Protein AF-A0A423U2U9-F1 (afdb_monomer)

Organism: Penaeus vannamei (NCBI:txid6689)

Sequence (149 aa):
MVLRYLLSRILNNPEVIEKLSESYPIRRAAQITAYALQRGKVAASEALDSEASKRLQQFRQDFTQEVKEGFKKIEEESKTKNMPEGAADTVQTDAEKSTEEKKPKCKACCACPETKRARDACIIENGEENCTELIEAHKKCMREMGFNI

Radius of gyration: 27.5 Å; Cα contacts (8 Å, |Δi|>4): 43; chains: 1; bounding box: 67×39×63 Å

Structure (mmCIF, N/CA/C/O backbone):
data_AF-A0A423U2U9-F1
#
_entry.id   AF-A0A423U2U9-F1
#
loop_
_atom_site.group_PDB
_atom_site.id
_atom_site.type_symbol
_atom_site.label_atom_id
_atom_site.label_alt_id
_atom_site.label_comp_id
_atom_site.label_asym_id
_atom_site.label_entity_id
_atom_site.label_seq_id
_atom_site.pdbx_PDB_ins_code
_atom_site.Cartn_x
_atom_site.Cartn_y
_atom_site.Cartn_z
_atom_site.occupancy
_atom_site.B_iso_or_equiv
_atom_site.auth_seq_id
_atom_site.auth_comp_id
_atom_site.auth_asym_id
_atom_site.auth_atom_id
_atom_site.pdbx_PDB_model_num
ATOM 1 N N . MET A 1 1 ? -28.718 -13.539 3.115 1.00 80.75 1 MET A N 1
ATOM 2 C CA . MET A 1 1 ? -27.982 -14.824 3.000 1.00 80.75 1 MET A CA 1
ATOM 3 C C . MET A 1 1 ? -27.350 -15.027 1.623 1.00 80.75 1 MET A C 1
ATOM 5 O O . MET A 1 1 ? -26.178 -15.370 1.569 1.00 80.75 1 MET A O 1
ATOM 9 N N . VAL A 1 2 ? -28.056 -14.740 0.524 1.00 87.81 2 VAL A N 1
ATOM 10 C CA . VAL A 1 2 ? -27.515 -14.884 -0.846 1.00 87.81 2 VAL A CA 1
ATOM 11 C C . VAL A 1 2 ? -26.329 -13.948 -1.120 1.00 87.81 2 VAL A C 1
ATOM 13 O O . VAL A 1 2 ? -25.322 -14.395 -1.653 1.00 87.81 2 VAL A O 1
ATOM 16 N N . LEU A 1 3 ? -26.385 -12.687 -0.666 1.00 88.12 3 LEU A N 1
ATOM 17 C CA . LEU A 1 3 ? -25.280 -11.733 -0.844 1.00 88.12 3 LEU A CA 1
ATOM 18 C C . LEU A 1 3 ? -23.980 -12.209 -0.175 1.00 88.12 3 LEU A C 1
ATOM 20 O O . LEU A 1 3 ? -22.918 -12.121 -0.774 1.00 88.12 3 LEU A O 1
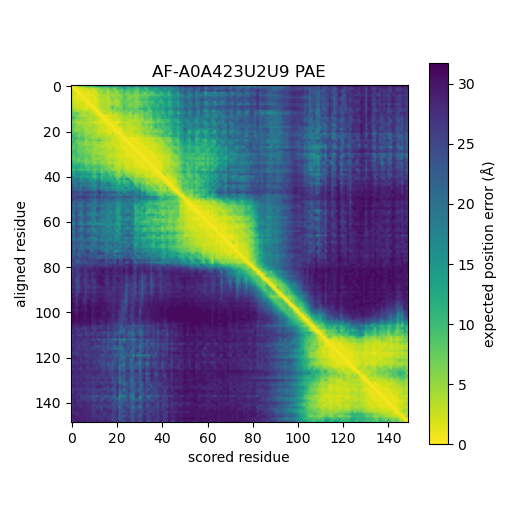ATOM 24 N N . ARG A 1 4 ? -24.070 -12.774 1.040 1.00 90.44 4 ARG A N 1
ATOM 25 C CA . ARG A 1 4 ? -22.914 -13.369 1.733 1.00 90.44 4 ARG A CA 1
ATOM 26 C C . ARG A 1 4 ? -22.341 -14.547 0.952 1.00 90.44 4 ARG A C 1
ATOM 28 O O . ARG A 1 4 ? -21.133 -14.629 0.816 1.00 90.44 4 ARG A O 1
ATOM 35 N N . TYR A 1 5 ? -23.190 -15.416 0.406 1.00 88.12 5 TYR A N 1
ATOM 36 C CA . TYR A 1 5 ? -22.747 -16.548 -0.410 1.00 88.12 5 TYR A CA 1
ATOM 37 C C . TYR A 1 5 ? -22.049 -16.095 -1.703 1.00 88.12 5 TYR A C 1
ATOM 39 O O . TYR A 1 5 ? -20.987 -16.612 -2.040 1.00 88.12 5 TYR A O 1
ATOM 47 N N . LEU A 1 6 ? -22.603 -15.093 -2.393 1.00 88.25 6 LEU A N 1
ATOM 48 C CA . LEU A 1 6 ? -21.996 -14.510 -3.593 1.00 88.25 6 LEU A CA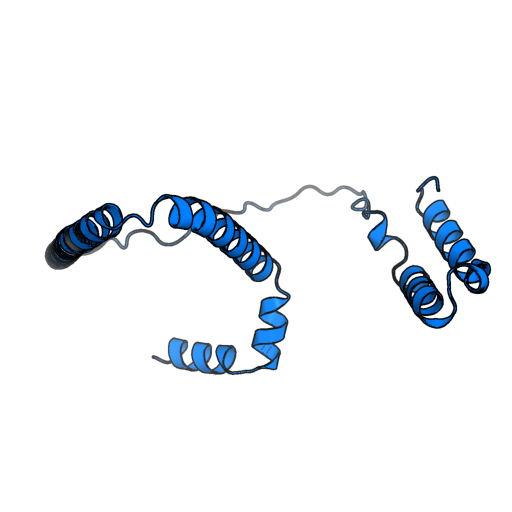 1
ATOM 49 C C . LEU A 1 6 ? -20.670 -13.810 -3.272 1.00 88.25 6 LEU A C 1
ATOM 51 O O . LEU A 1 6 ? -19.676 -14.069 -3.941 1.00 88.25 6 LEU A O 1
ATOM 55 N N . LEU A 1 7 ? -20.627 -12.999 -2.211 1.00 88.50 7 LEU A N 1
ATOM 56 C CA . LEU A 1 7 ? -19.401 -12.359 -1.727 1.00 88.50 7 LEU A CA 1
ATOM 57 C C . LEU A 1 7 ? -18.343 -13.396 -1.351 1.00 88.50 7 LEU A C 1
ATOM 59 O O . LEU A 1 7 ? -17.211 -13.278 -1.795 1.00 88.50 7 LEU A O 1
ATOM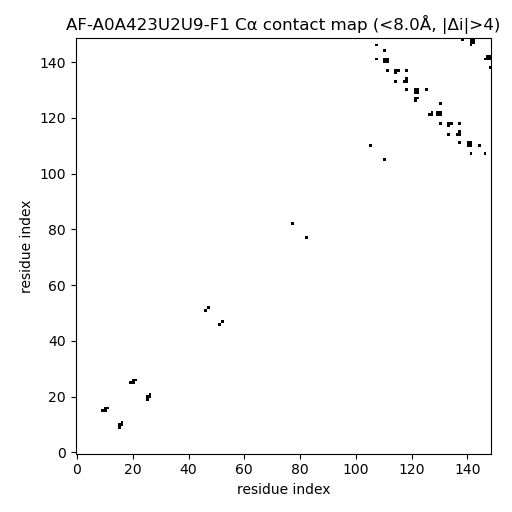 63 N N . SER A 1 8 ? -18.699 -14.445 -0.608 1.00 84.44 8 SER A N 1
ATOM 64 C CA . SER A 1 8 ? -17.770 -15.529 -0.276 1.00 84.44 8 SER A CA 1
ATOM 65 C C . SER A 1 8 ? -17.283 -16.278 -1.513 1.00 84.44 8 SER A C 1
ATOM 67 O O . SER A 1 8 ? -16.130 -16.681 -1.547 1.00 84.44 8 SER A O 1
ATOM 69 N N . ARG A 1 9 ? -18.115 -16.444 -2.547 1.00 85.25 9 ARG A N 1
ATOM 70 C CA . ARG A 1 9 ? -17.713 -17.100 -3.799 1.00 85.25 9 ARG A CA 1
ATOM 71 C C . ARG A 1 9 ? -16.767 -16.239 -4.637 1.00 85.25 9 ARG A C 1
ATOM 73 O O . ARG A 1 9 ? -15.857 -16.777 -5.255 1.00 85.25 9 ARG A O 1
ATOM 80 N N . ILE A 1 10 ? -16.965 -14.923 -4.632 1.00 85.25 10 ILE A N 1
ATOM 81 C CA . ILE A 1 10 ? -16.098 -13.951 -5.312 1.00 85.25 10 ILE A CA 1
ATOM 82 C C . ILE A 1 10 ? -14.770 -13.796 -4.555 1.00 85.25 10 ILE A C 1
ATOM 84 O O . ILE A 1 10 ? -13.708 -13.824 -5.167 1.00 85.25 10 ILE A O 1
ATOM 88 N N . LEU A 1 11 ? -14.820 -13.695 -3.225 1.00 84.50 11 LEU A N 1
ATOM 89 C CA . LEU A 1 11 ? -13.651 -13.499 -2.362 1.00 84.50 11 LEU A CA 1
ATOM 90 C C . LEU A 1 11 ? -1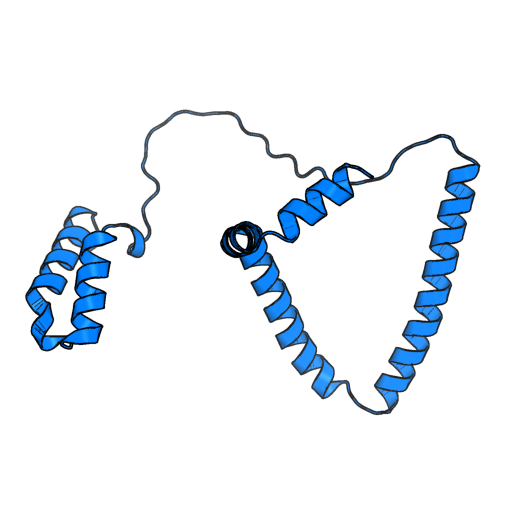2.834 -14.776 -2.106 1.00 84.50 11 LEU A C 1
ATOM 92 O O . LEU A 1 11 ? -11.731 -14.664 -1.592 1.00 84.50 11 LEU A O 1
ATOM 96 N N . ASN A 1 12 ? -13.337 -15.965 -2.460 1.00 88.00 12 ASN A N 1
ATOM 97 C CA . ASN A 1 12 ? -12.562 -17.219 -2.449 1.00 88.00 12 ASN A CA 1
ATOM 98 C C . ASN A 1 12 ? -11.967 -17.582 -3.816 1.00 88.00 12 ASN A C 1
ATOM 100 O O . ASN A 1 12 ? -11.371 -18.650 -3.950 1.00 88.00 12 ASN A O 1
ATOM 104 N N . ASN A 1 13 ? -12.138 -16.745 -4.843 1.00 91.00 13 ASN A N 1
ATOM 105 C CA . ASN A 1 13 ? -11.530 -16.999 -6.143 1.00 91.00 13 ASN A CA 1
ATOM 106 C C . ASN A 1 13 ? -10.133 -16.347 -6.209 1.00 91.00 13 ASN A C 1
ATOM 108 O O . ASN A 1 13 ? -10.051 -15.118 -6.129 1.00 91.00 13 ASN A O 1
ATOM 112 N N . PRO A 1 14 ? -9.045 -17.125 -6.372 1.00 87.94 14 PRO A N 1
ATOM 113 C CA . PRO A 1 14 ? -7.680 -16.600 -6.327 1.00 87.94 14 PRO A CA 1
ATOM 114 C C . PRO A 1 14 ? -7.401 -15.521 -7.383 1.00 87.94 14 PRO A C 1
ATOM 116 O O . PRO A 1 14 ? -6.814 -14.494 -7.048 1.00 87.94 14 PRO A O 1
ATOM 119 N N . GLU A 1 15 ? -7.885 -15.683 -8.619 1.00 87.56 15 GLU A N 1
ATOM 120 C CA . GLU A 1 15 ? -7.652 -14.698 -9.690 1.00 87.56 15 GLU A CA 1
ATOM 121 C C . GLU A 1 15 ? -8.324 -13.352 -9.397 1.00 87.56 15 GLU A C 1
ATOM 123 O O . GLU A 1 15 ? -7.794 -12.279 -9.695 1.00 87.56 15 GLU A O 1
ATOM 128 N N . VAL A 1 16 ? -9.504 -13.397 -8.777 1.00 89.69 16 VAL A N 1
ATOM 129 C CA . VAL A 1 16 ? -10.259 -12.193 -8.427 1.00 89.69 16 VAL A CA 1
ATOM 130 C C . VAL A 1 16 ? -9.568 -11.444 -7.291 1.00 89.69 16 VAL A C 1
ATOM 132 O O . VAL A 1 16 ? -9.488 -10.217 -7.337 1.00 89.69 16 VAL A O 1
ATOM 135 N N . ILE A 1 17 ? -9.019 -12.159 -6.305 1.00 86.62 17 ILE A N 1
ATOM 136 C CA . ILE A 1 17 ? -8.250 -11.568 -5.199 1.00 86.62 17 ILE A CA 1
ATOM 137 C C . ILE A 1 17 ? -6.991 -10.872 -5.726 1.00 86.62 17 ILE A C 1
ATOM 139 O O . ILE A 1 17 ? -6.704 -9.741 -5.327 1.00 86.62 17 ILE A O 1
ATOM 143 N N . GLU A 1 18 ? -6.264 -11.515 -6.642 1.00 86.94 18 GLU A N 1
ATOM 144 C CA . GLU A 1 18 ? -5.062 -10.940 -7.246 1.00 86.94 18 GLU A CA 1
ATOM 145 C C . GLU A 1 18 ? -5.399 -9.634 -7.977 1.00 86.94 18 GLU A C 1
ATOM 147 O O . GLU A 1 18 ? -4.822 -8.586 -7.676 1.00 86.94 18 GLU A O 1
ATOM 152 N N . LYS A 1 19 ? -6.440 -9.639 -8.819 1.00 89.19 19 LYS A N 1
ATOM 153 C CA . LYS A 1 19 ? -6.925 -8.438 -9.518 1.00 89.19 19 LYS A CA 1
ATOM 154 C C . LYS A 1 19 ? -7.448 -7.347 -8.584 1.00 89.19 19 LYS A C 1
ATOM 156 O O . LYS A 1 19 ? -7.241 -6.161 -8.841 1.00 89.19 19 LYS A O 1
ATOM 161 N N . LEU A 1 20 ? -8.096 -7.720 -7.484 1.00 87.31 20 LEU A N 1
ATOM 162 C CA . LEU A 1 20 ? -8.521 -6.789 -6.439 1.00 87.31 20 LEU A CA 1
ATOM 163 C C . LEU A 1 20 ? -7.314 -6.112 -5.780 1.00 87.31 20 LEU A C 1
ATOM 165 O O . LEU A 1 20 ? -7.339 -4.898 -5.578 1.00 87.31 20 LEU A O 1
ATOM 169 N N . SER A 1 21 ? -6.235 -6.846 -5.502 1.00 87.25 21 SER A N 1
ATOM 170 C CA . SER A 1 21 ? -5.009 -6.273 -4.924 1.00 87.25 21 SER A CA 1
ATOM 171 C C . SER A 1 21 ? -4.337 -5.248 -5.848 1.00 87.25 21 SER A C 1
ATOM 173 O O . SER A 1 21 ? -3.754 -4.266 -5.383 1.00 87.25 21 SER A O 1
ATOM 175 N N . GLU A 1 22 ? -4.503 -5.409 -7.164 1.00 90.62 22 GLU A N 1
ATOM 176 C CA . GLU A 1 22 ? -4.075 -4.436 -8.169 1.00 90.62 22 GLU A CA 1
ATOM 177 C C . GLU A 1 22 ? -5.005 -3.207 -8.244 1.00 90.62 22 GLU A C 1
ATOM 179 O O . GLU A 1 22 ? -4.698 -2.217 -8.909 1.00 90.62 22 GLU A O 1
ATOM 184 N N . SER A 1 23 ? -6.140 -3.181 -7.555 1.00 94.19 23 SER A N 1
ATOM 185 C CA . SER A 1 23 ? -6.996 -1.995 -7.558 1.00 94.19 23 SER A CA 1
AT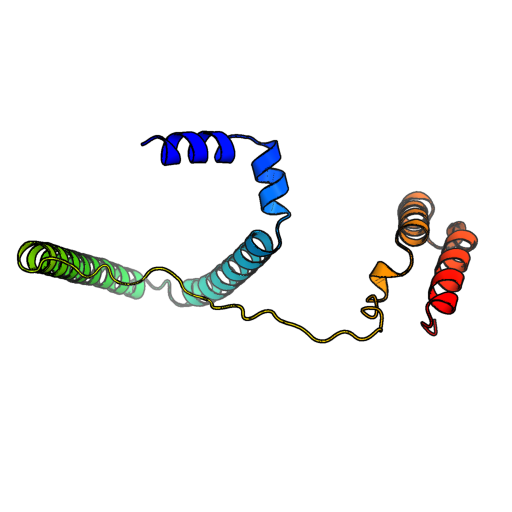OM 186 C C . SER A 1 23 ? -6.375 -0.848 -6.741 1.00 94.19 23 SER A C 1
ATOM 188 O O . SER A 1 23 ? -5.723 -1.041 -5.711 1.00 94.19 23 SER A O 1
ATOM 190 N N . TYR A 1 24 ? -6.576 0.391 -7.199 1.00 92.69 24 TYR A N 1
ATOM 191 C CA . TYR A 1 24 ? -6.138 1.595 -6.485 1.00 92.69 24 TYR A CA 1
ATOM 192 C C . TYR A 1 24 ? -6.642 1.700 -5.027 1.00 92.69 24 TYR A C 1
ATOM 194 O O . TYR A 1 24 ? -5.823 2.025 -4.161 1.00 92.69 24 TYR A O 1
ATOM 202 N N . PRO A 1 25 ? -7.924 1.419 -4.700 1.00 94.62 25 PRO A N 1
ATOM 203 C CA . PRO A 1 25 ? -8.395 1.527 -3.319 1.00 94.62 25 PRO A CA 1
ATOM 204 C C . PRO A 1 25 ? -7.692 0.542 -2.381 1.00 94.62 25 PRO A C 1
ATOM 206 O O . PRO A 1 25 ? -7.308 0.930 -1.278 1.00 94.62 25 PRO A O 1
ATOM 209 N N . ILE A 1 26 ? -7.445 -0.695 -2.825 1.00 93.44 26 ILE A N 1
ATOM 210 C CA . ILE A 1 26 ? -6.780 -1.706 -1.995 1.00 93.44 26 ILE A CA 1
ATOM 211 C C . ILE A 1 26 ? -5.305 -1.351 -1.788 1.00 93.44 26 ILE A C 1
ATOM 213 O O . ILE A 1 26 ? -4.816 -1.414 -0.661 1.00 93.44 26 ILE A O 1
ATOM 217 N N . ARG A 1 27 ? -4.612 -0.862 -2.825 1.00 93.62 27 ARG A N 1
ATOM 218 C CA . ARG A 1 27 ? -3.229 -0.376 -2.680 1.00 93.62 27 ARG A CA 1
ATOM 219 C C . ARG A 1 27 ? -3.116 0.789 -1.701 1.00 93.62 27 ARG A C 1
ATOM 221 O O . ARG A 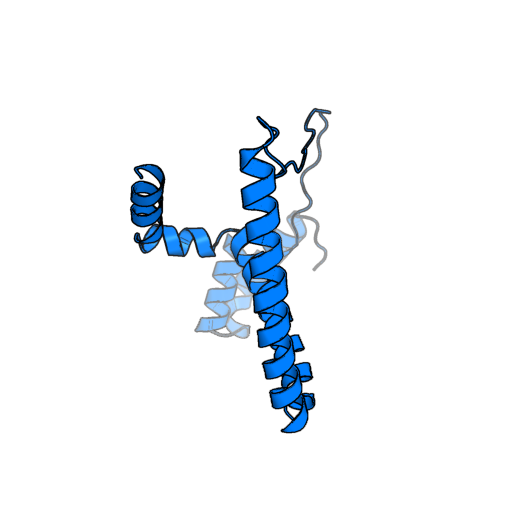1 27 ? -2.202 0.815 -0.879 1.00 93.62 27 ARG A O 1
ATOM 228 N N . ARG A 1 28 ? -4.047 1.744 -1.756 1.00 95.81 28 ARG A N 1
ATOM 229 C CA . ARG A 1 28 ? -4.045 2.893 -0.844 1.00 95.81 28 ARG A CA 1
ATOM 230 C C . ARG A 1 28 ? -4.371 2.480 0.591 1.00 95.81 28 ARG A C 1
ATOM 232 O O . ARG A 1 28 ? -3.705 2.949 1.509 1.00 95.81 28 ARG A O 1
ATOM 239 N N . ALA A 1 29 ? -5.326 1.570 0.783 1.00 95.69 29 ALA A N 1
ATOM 240 C CA . ALA A 1 29 ? -5.625 0.999 2.093 1.00 95.69 29 ALA A CA 1
ATOM 241 C C . ALA A 1 29 ? -4.400 0.287 2.685 1.00 95.69 29 ALA A C 1
ATOM 243 O O . ALA A 1 29 ? -4.026 0.578 3.819 1.00 95.69 29 ALA A O 1
ATOM 244 N N . ALA A 1 30 ? -3.716 -0.545 1.891 1.00 94.94 30 ALA A N 1
ATOM 245 C CA . ALA A 1 30 ? -2.496 -1.237 2.301 1.00 94.94 30 ALA A CA 1
ATOM 246 C C . ALA A 1 30 ? -1.397 -0.258 2.755 1.00 94.94 30 ALA A C 1
ATOM 248 O O . ALA A 1 30 ? -0.792 -0.452 3.810 1.00 94.94 30 ALA A O 1
ATOM 249 N N . GLN A 1 31 ? -1.181 0.831 2.007 1.00 94.62 31 GLN A N 1
ATOM 250 C CA . GLN A 1 31 ? -0.225 1.885 2.371 1.00 94.62 31 GLN A CA 1
ATOM 251 C C . GLN A 1 31 ? -0.595 2.584 3.683 1.00 94.62 31 GLN A C 1
ATOM 253 O O . GLN A 1 31 ? 0.273 2.788 4.531 1.00 94.62 31 GLN A O 1
ATOM 258 N N . ILE A 1 32 ? -1.876 2.914 3.877 1.00 95.50 32 ILE A N 1
ATOM 259 C CA . ILE A 1 32 ? -2.369 3.522 5.121 1.00 95.50 32 ILE A CA 1
ATOM 260 C C . ILE A 1 32 ? -2.135 2.572 6.296 1.00 95.50 32 ILE A C 1
ATOM 262 O O . ILE A 1 32 ? -1.598 2.987 7.321 1.00 95.50 32 ILE A O 1
ATOM 266 N N . THR A 1 33 ? -2.480 1.292 6.145 1.00 95.50 33 THR A N 1
ATOM 267 C CA . THR A 1 33 ? -2.264 0.293 7.198 1.00 95.50 33 THR A CA 1
ATOM 268 C C . THR A 1 33 ? -0.787 0.063 7.488 1.00 95.50 33 THR A C 1
ATOM 270 O O . THR A 1 33 ? -0.415 -0.034 8.653 1.00 95.50 33 THR A O 1
ATOM 273 N N . ALA A 1 34 ? 0.075 0.029 6.469 1.00 95.75 34 ALA A N 1
ATOM 274 C CA . ALA A 1 34 ? 1.515 -0.104 6.656 1.00 95.75 34 ALA A CA 1
ATOM 275 C C . ALA A 1 34 ? 2.082 1.098 7.421 1.00 95.75 34 ALA A C 1
ATOM 277 O O . ALA A 1 34 ? 2.807 0.915 8.395 1.00 95.75 34 ALA A O 1
ATOM 278 N N . TYR A 1 35 ? 1.683 2.317 7.049 1.00 94.50 35 TYR A N 1
ATOM 279 C CA . TYR A 1 35 ? 2.071 3.539 7.752 1.00 94.50 35 TYR A CA 1
ATOM 280 C C . TYR A 1 35 ? 1.583 3.546 9.208 1.00 94.50 35 TYR A C 1
ATOM 282 O O . TYR A 1 35 ? 2.353 3.850 10.120 1.00 94.50 35 TYR A O 1
ATOM 290 N N . ALA A 1 36 ? 0.329 3.152 9.442 1.00 96.00 36 ALA A N 1
ATOM 291 C CA . ALA A 1 36 ? -0.253 3.057 10.776 1.00 96.00 36 ALA A CA 1
ATOM 292 C C . ALA A 1 36 ? 0.461 2.011 11.641 1.00 96.00 36 ALA A C 1
ATOM 294 O O . ALA A 1 36 ? 0.749 2.278 12.802 1.00 96.00 36 ALA A O 1
ATOM 295 N N . LEU A 1 37 ? 0.801 0.848 11.082 1.00 92.12 37 LEU A N 1
ATOM 296 C CA . LEU A 1 37 ? 1.548 -0.188 11.791 1.00 92.12 37 LEU A CA 1
ATOM 297 C C . LEU A 1 37 ? 2.994 0.217 12.040 1.00 92.12 37 LEU A C 1
ATOM 299 O O . LEU A 1 37 ? 3.523 -0.071 13.103 1.00 92.12 37 LEU A O 1
ATOM 303 N N . GLN A 1 38 ? 3.646 0.872 11.089 1.00 85.75 38 GLN A N 1
ATOM 304 C CA . GLN A 1 38 ? 5.034 1.288 11.243 1.00 85.75 38 GLN A CA 1
ATOM 305 C C . GLN A 1 38 ? 5.156 2.386 12.300 1.00 85.75 38 GLN A C 1
ATOM 307 O O . GLN A 1 38 ? 5.992 2.288 13.193 1.00 85.75 38 GLN A O 1
ATOM 312 N N . ARG A 1 39 ? 4.256 3.373 12.272 1.00 88.19 39 ARG A N 1
ATOM 313 C CA . ARG A 1 39 ? 4.189 4.425 13.291 1.00 88.19 39 ARG A CA 1
ATOM 314 C C . ARG A 1 39 ? 3.686 3.896 14.635 1.00 88.19 39 ARG A C 1
ATOM 316 O O . ARG A 1 39 ? 4.215 4.262 15.679 1.00 88.19 39 ARG A O 1
ATOM 323 N N . GLY A 1 40 ? 2.704 3.000 14.600 1.00 86.56 40 GLY A N 1
ATOM 324 C CA . GLY A 1 40 ? 2.141 2.346 15.772 1.00 86.56 40 GLY A CA 1
ATOM 325 C C . GLY A 1 40 ? 3.136 1.423 16.463 1.00 86.56 40 GLY A C 1
ATOM 326 O O . GLY A 1 40 ? 3.171 1.413 17.679 1.00 86.56 40 GLY A O 1
ATOM 327 N N . LYS A 1 41 ? 3.989 0.699 15.729 1.00 82.31 41 LYS A N 1
ATOM 328 C CA . LYS A 1 41 ? 5.039 -0.151 16.310 1.00 82.31 41 LYS A CA 1
ATOM 329 C C . LYS A 1 41 ? 6.132 0.654 16.993 1.00 82.31 41 LYS A C 1
ATOM 331 O O . LYS A 1 41 ? 6.580 0.211 18.035 1.00 82.31 41 LYS A O 1
ATOM 336 N N . VAL A 1 42 ? 6.526 1.807 16.448 1.00 74.44 42 VAL A N 1
ATOM 337 C CA . VAL A 1 42 ? 7.524 2.692 17.079 1.00 74.44 42 VAL A CA 1
ATOM 338 C C . VAL A 1 42 ? 6.969 3.282 18.377 1.00 74.44 42 VAL A C 1
ATOM 340 O O . VAL A 1 42 ? 7.588 3.148 19.427 1.00 74.44 42 VAL A O 1
ATOM 343 N N . ALA A 1 43 ? 5.746 3.819 18.337 1.00 72.12 43 ALA A N 1
ATOM 344 C CA . ALA A 1 43 ? 5.080 4.326 19.536 1.00 72.12 43 ALA A CA 1
ATOM 345 C C . ALA A 1 43 ? 4.744 3.208 20.542 1.00 72.12 43 ALA A C 1
ATOM 347 O O . ALA A 1 43 ? 4.796 3.420 21.747 1.00 72.12 43 ALA A O 1
ATOM 348 N N . ALA A 1 44 ? 4.415 2.004 20.064 1.00 66.50 44 ALA A N 1
ATOM 349 C CA . ALA A 1 44 ? 4.146 0.857 20.921 1.00 66.50 44 ALA A CA 1
ATOM 350 C C . ALA A 1 44 ? 5.430 0.310 21.544 1.00 66.50 44 ALA A C 1
ATOM 352 O O . ALA A 1 44 ? 5.422 0.040 22.731 1.00 66.50 44 ALA A O 1
ATOM 353 N N . SER A 1 45 ? 6.540 0.176 20.813 1.00 64.44 45 SER A N 1
ATOM 354 C CA . SER A 1 45 ? 7.798 -0.298 21.407 1.00 64.44 45 SER A CA 1
ATOM 355 C C . SER A 1 45 ? 8.300 0.623 22.516 1.00 64.44 45 SER A C 1
ATOM 357 O O . SER A 1 45 ? 8.876 0.133 23.478 1.00 64.44 45 SER A O 1
ATOM 359 N N . GLU A 1 46 ? 8.033 1.927 22.414 1.00 64.50 46 GLU A N 1
ATOM 360 C CA . GLU A 1 46 ? 8.339 2.908 23.463 1.00 64.50 46 GLU A CA 1
ATOM 361 C C . GLU A 1 46 ? 7.319 2.889 24.613 1.00 64.50 46 GLU A C 1
ATOM 363 O O . GLU A 1 46 ? 7.661 3.201 25.747 1.00 64.50 46 GLU A O 1
ATOM 368 N N . ALA A 1 47 ? 6.071 2.498 24.343 1.00 64.69 47 ALA A N 1
ATOM 369 C CA . ALA A 1 47 ? 4.993 2.451 25.329 1.00 64.69 47 ALA A CA 1
ATOM 370 C C . ALA A 1 47 ? 4.770 1.063 25.955 1.00 64.69 47 ALA A C 1
ATOM 372 O O . ALA A 1 47 ? 3.878 0.918 26.784 1.00 64.69 47 ALA A O 1
ATOM 373 N N . LEU A 1 48 ? 5.527 0.028 25.583 1.00 62.41 48 LEU A N 1
ATOM 374 C CA . LEU A 1 48 ? 5.391 -1.333 26.118 1.00 62.41 48 LEU A CA 1
ATOM 375 C C . LEU A 1 48 ? 6.171 -1.516 27.431 1.00 62.41 48 LEU A C 1
ATOM 377 O O . LEU A 1 48 ? 6.902 -2.486 27.609 1.00 62.41 48 LEU A O 1
ATOM 381 N N . ASP A 1 49 ? 5.951 -0.613 28.382 1.00 68.75 49 ASP A N 1
ATOM 382 C CA . ASP A 1 49 ? 6.308 -0.831 29.781 1.00 68.75 49 ASP A CA 1
ATOM 383 C C . ASP A 1 49 ? 5.224 -1.650 30.498 1.00 68.75 49 ASP A C 1
ATOM 385 O O . ASP A 1 49 ? 4.033 -1.605 30.167 1.00 68.75 49 ASP A O 1
ATOM 389 N N . SER A 1 50 ? 5.620 -2.401 31.532 1.00 62.81 50 SER A N 1
ATOM 390 C CA . SER A 1 50 ? 4.714 -3.282 32.294 1.00 62.81 50 SER A CA 1
ATOM 391 C C . SER A 1 50 ? 3.486 -2.560 32.884 1.00 62.81 50 SER A C 1
ATOM 393 O O . SER A 1 50 ? 2.434 -3.176 33.075 1.00 62.81 50 SER A O 1
ATOM 395 N N . GLU A 1 51 ? 3.580 -1.247 33.124 1.00 68.94 51 GLU A N 1
ATOM 396 C CA . GLU A 1 51 ? 2.459 -0.411 33.563 1.00 68.94 51 GLU A CA 1
ATOM 397 C C . GLU A 1 51 ? 1.456 -0.100 32.450 1.00 68.94 51 GLU A C 1
ATOM 399 O O . GLU A 1 51 ? 0.249 -0.059 32.696 1.00 68.94 51 GLU A O 1
ATOM 404 N N . ALA A 1 52 ? 1.927 0.106 31.221 1.00 77.06 52 ALA A N 1
ATOM 405 C CA . ALA A 1 52 ? 1.065 0.417 30.091 1.00 77.06 52 ALA A CA 1
ATOM 406 C C . ALA A 1 52 ? 0.200 -0.785 29.708 1.00 77.06 52 ALA A C 1
ATOM 408 O O . ALA A 1 52 ? -0.966 -0.610 29.378 1.00 77.06 52 ALA A O 1
ATOM 409 N N . SER A 1 53 ? 0.720 -2.008 29.849 1.00 76.75 53 SER A N 1
ATOM 410 C CA . SER A 1 53 ? -0.070 -3.232 29.665 1.00 76.75 53 SER A CA 1
ATOM 411 C C . SER A 1 53 ? -1.240 -3.319 30.655 1.00 76.75 53 SER A C 1
ATOM 413 O O . SER A 1 53 ? -2.362 -3.640 30.263 1.00 76.75 53 SER A O 1
ATOM 415 N N . LYS A 1 54 ? -1.025 -2.941 31.925 1.00 85.81 54 LYS A N 1
ATOM 416 C CA . LYS A 1 54 ? -2.093 -2.886 32.941 1.00 85.81 54 LYS A CA 1
ATOM 417 C C . LYS A 1 54 ? -3.122 -1.795 32.633 1.00 85.81 54 LYS A C 1
ATOM 419 O O . LYS A 1 54 ? -4.319 -2.065 32.688 1.00 85.81 54 LYS A O 1
ATOM 424 N N . ARG A 1 55 ? -2.669 -0.595 32.245 1.00 85.94 55 ARG A N 1
ATOM 425 C CA . ARG A 1 55 ? -3.550 0.512 31.819 1.00 85.94 55 ARG A CA 1
ATOM 426 C C . ARG A 1 55 ? -4.349 0.150 30.566 1.00 85.94 55 ARG A C 1
ATOM 428 O O . ARG A 1 55 ? -5.531 0.457 30.478 1.00 85.94 55 ARG A O 1
ATOM 435 N N . LEU A 1 56 ? -3.733 -0.564 29.626 1.00 86.94 56 LEU A N 1
ATOM 436 C CA . LEU A 1 56 ? -4.390 -1.038 28.415 1.00 86.94 56 LEU A CA 1
ATOM 437 C C . LEU A 1 56 ? -5.424 -2.120 28.739 1.00 86.94 56 LEU A C 1
ATOM 439 O O . LEU A 1 56 ? -6.515 -2.087 28.183 1.00 86.94 56 LEU A O 1
ATOM 443 N N . GLN A 1 57 ? -5.125 -3.048 29.655 1.00 85.81 57 GLN A N 1
ATOM 444 C CA . GLN A 1 57 ? -6.094 -4.042 30.129 1.00 85.81 57 GLN A CA 1
ATOM 445 C C . GLN A 1 57 ? -7.301 -3.392 30.813 1.00 85.81 57 GLN A C 1
ATOM 447 O O . GLN A 1 57 ? -8.426 -3.772 30.497 1.00 85.81 57 GLN A O 1
ATOM 452 N N . GLN A 1 58 ? -7.079 -2.404 31.686 1.00 93.31 58 GLN A N 1
ATOM 453 C CA . GLN A 1 58 ? -8.155 -1.634 32.322 1.00 93.31 58 GLN A CA 1
ATOM 454 C C . GLN A 1 58 ? -8.996 -0.900 31.275 1.00 93.31 58 GLN A C 1
ATOM 456 O O . GLN A 1 58 ? -10.198 -1.123 31.194 1.00 93.31 58 GLN A O 1
ATOM 461 N N . PHE A 1 59 ? -8.354 -0.169 30.359 1.00 94.44 59 PHE A N 1
ATOM 462 C CA . PHE A 1 59 ? -9.048 0.499 29.261 1.00 94.44 59 PHE A CA 1
ATOM 463 C C . PHE A 1 59 ? -9.858 -0.473 28.394 1.00 94.44 59 PHE A C 1
ATOM 465 O O . PHE A 1 59 ? -10.980 -0.164 28.003 1.00 94.44 59 PHE A O 1
ATOM 472 N N . ARG A 1 60 ? -9.337 -1.675 28.100 1.00 93.38 60 ARG A N 1
ATOM 473 C CA . ARG A 1 60 ? -10.110 -2.687 27.361 1.00 93.38 60 ARG A CA 1
ATOM 474 C C . ARG A 1 60 ? -11.355 -3.114 28.128 1.00 93.38 60 ARG A C 1
ATOM 476 O O . ARG A 1 60 ? -12.375 -3.353 27.485 1.00 93.38 60 ARG A O 1
ATOM 483 N N . GLN A 1 61 ? -11.278 -3.251 29.449 1.00 94.00 61 GLN A N 1
ATOM 484 C CA . GLN A 1 61 ? -12.427 -3.626 30.273 1.00 94.00 61 GLN A CA 1
ATOM 485 C C . GLN A 1 61 ? -13.476 -2.511 30.287 1.00 94.00 61 GLN A C 1
ATOM 487 O O . GLN A 1 61 ? -14.631 -2.789 29.965 1.00 94.00 61 GLN A O 1
ATOM 492 N N . ASP A 1 62 ? -13.059 -1.271 30.534 1.00 94.25 62 ASP A N 1
ATOM 493 C CA . ASP A 1 62 ? -13.946 -0.103 30.604 1.00 94.25 62 ASP A CA 1
ATOM 494 C C . ASP A 1 62 ? -14.607 0.170 29.248 1.00 94.25 62 ASP A C 1
ATOM 496 O O . ASP A 1 62 ? -15.829 0.249 29.139 1.00 94.25 62 ASP A O 1
ATOM 500 N N . PHE A 1 63 ? -13.818 0.166 28.170 1.00 96.31 63 PHE A N 1
ATOM 501 C CA . PHE A 1 63 ? -14.327 0.349 26.813 1.00 96.31 63 PHE A CA 1
ATOM 502 C C . PHE A 1 63 ? -15.303 -0.760 26.407 1.00 96.31 63 PHE A C 1
ATOM 504 O O . PHE A 1 63 ? -16.319 -0.498 25.768 1.00 96.31 63 PHE A O 1
ATOM 511 N N . THR A 1 64 ? -15.031 -2.015 26.785 1.00 94.75 64 THR A N 1
ATOM 512 C CA . THR A 1 64 ? -15.954 -3.123 26.489 1.00 94.75 64 THR A CA 1
ATOM 513 C C . THR A 1 64 ? -17.286 -2.934 27.207 1.00 94.75 64 THR A C 1
ATOM 515 O O . THR A 1 64 ? -18.328 -3.264 26.641 1.00 94.75 64 THR A O 1
ATOM 518 N N . GLN A 1 65 ? -17.268 -2.411 28.433 1.00 94.06 65 GLN A N 1
ATOM 519 C CA . GLN A 1 65 ? -18.483 -2.130 29.192 1.00 94.06 65 GLN A CA 1
ATOM 520 C C . GLN A 1 65 ? -19.253 -0.957 28.584 1.00 94.06 65 GLN A C 1
ATOM 522 O O . GLN A 1 65 ? -20.420 -1.134 28.242 1.00 94.06 65 GLN A O 1
ATOM 527 N N . GLU A 1 66 ? -18.598 0.177 28.334 1.00 94.38 66 GLU A N 1
ATOM 528 C CA . GLU A 1 66 ? -19.239 1.362 27.751 1.00 94.38 66 GLU A CA 1
ATOM 529 C C . GLU A 1 66 ? -19.813 1.093 26.359 1.00 94.38 66 GLU A C 1
ATOM 531 O O . GLU A 1 66 ? -20.952 1.460 26.075 1.00 94.38 66 GLU A O 1
ATOM 536 N N . VAL A 1 67 ? -19.075 0.390 25.494 1.00 95.88 67 VAL A N 1
ATOM 537 C CA . VAL A 1 67 ? -19.573 0.010 24.166 1.00 95.88 67 VAL A CA 1
ATOM 538 C C . VAL A 1 67 ? -20.754 -0.942 24.299 1.00 95.88 67 VAL A C 1
ATOM 540 O O . VAL A 1 67 ? -21.774 -0.746 23.646 1.00 95.88 67 VAL A O 1
ATOM 543 N N . LYS A 1 68 ? -20.672 -1.953 25.168 1.00 94.56 68 LYS A N 1
ATOM 544 C CA . LYS A 1 68 ? -21.779 -2.896 25.379 1.00 94.56 68 LYS A CA 1
ATOM 545 C C . LYS A 1 68 ? -23.032 -2.196 25.902 1.00 94.56 68 LYS A C 1
ATOM 547 O O . LYS A 1 68 ? -24.136 -2.552 25.498 1.00 94.56 68 LYS A O 1
ATOM 552 N N . GLU A 1 69 ? -22.878 -1.215 26.782 1.00 93.94 69 GLU A N 1
ATOM 553 C CA . GLU A 1 69 ? -23.984 -0.397 27.277 1.00 93.94 69 GLU A CA 1
ATOM 554 C C . GLU A 1 69 ? -24.528 0.553 26.210 1.00 93.94 69 GLU A C 1
ATOM 556 O O . GLU A 1 69 ? -25.742 0.670 26.077 1.00 93.94 69 GLU A O 1
ATOM 561 N N . GLY A 1 70 ? -23.661 1.180 25.414 1.00 92.94 70 GLY A N 1
ATOM 562 C CA . GLY A 1 70 ? -24.053 2.022 24.285 1.00 92.94 70 GLY A CA 1
ATOM 563 C C . GLY A 1 70 ? -24.850 1.243 23.240 1.00 92.94 70 GLY A C 1
ATOM 564 O O . GLY A 1 70 ? -25.910 1.691 22.819 1.00 92.94 70 GLY A O 1
ATOM 565 N N . PHE A 1 71 ? -24.409 0.032 22.891 1.00 90.50 71 PHE A N 1
ATOM 566 C CA . PHE A 1 71 ? -25.140 -0.848 21.979 1.00 90.50 71 PHE A CA 1
ATOM 567 C C . PHE A 1 71 ? -26.490 -1.285 22.549 1.00 90.50 71 PHE A C 1
ATOM 569 O O . PHE A 1 71 ? -27.471 -1.260 21.817 1.00 90.50 71 PHE A O 1
ATOM 576 N N . LYS A 1 72 ? -26.572 -1.621 23.843 1.00 92.88 72 LYS A N 1
ATOM 577 C CA . LYS A 1 72 ? -27.853 -1.944 24.492 1.00 92.88 72 LYS A CA 1
ATOM 578 C C . LYS A 1 72 ? -28.814 -0.758 24.507 1.00 92.88 72 LYS A C 1
ATOM 580 O O . LYS A 1 72 ? -29.990 -0.944 24.230 1.00 92.88 72 LYS A O 1
ATOM 585 N N . LYS A 1 73 ? -28.322 0.454 24.785 1.00 90.31 73 LYS A N 1
ATOM 586 C CA . LYS A 1 73 ? -29.132 1.682 24.743 1.00 90.31 73 LYS A CA 1
ATOM 587 C C . LYS A 1 73 ? -29.640 1.959 23.331 1.00 90.31 73 LYS A C 1
ATOM 589 O O . LYS A 1 73 ? -30.821 2.215 23.166 1.00 90.31 73 LYS A O 1
ATOM 594 N N . ILE A 1 74 ? -28.790 1.815 22.313 1.00 86.69 74 ILE A N 1
ATOM 595 C CA . ILE A 1 74 ? -29.195 1.936 20.904 1.00 86.69 74 ILE A CA 1
ATOM 596 C C . ILE A 1 74 ? -30.214 0.847 20.535 1.00 86.69 74 ILE A C 1
ATOM 598 O O . ILE A 1 74 ? -31.179 1.122 19.831 1.00 86.69 74 ILE A O 1
ATOM 602 N N . GLU A 1 75 ? -30.040 -0.380 21.030 1.00 83.31 75 GLU A N 1
ATOM 603 C CA . GLU A 1 75 ? -30.969 -1.491 20.805 1.00 83.31 75 GLU A CA 1
ATOM 604 C C . GLU A 1 75 ? -32.335 -1.233 21.477 1.00 83.31 75 GLU A C 1
ATOM 606 O O . GLU A 1 75 ? -33.380 -1.448 20.863 1.00 83.31 75 GLU A O 1
ATOM 611 N N . GLU A 1 76 ? -32.356 -0.676 22.689 1.00 78.62 76 GLU A N 1
ATOM 612 C CA . GLU A 1 76 ? -33.576 -0.268 23.403 1.00 78.62 76 GLU A CA 1
ATOM 613 C C . GLU A 1 76 ? -34.257 0.960 22.766 1.00 78.62 76 GLU A C 1
ATOM 615 O O . GLU A 1 76 ? -35.487 1.000 22.631 1.00 78.62 76 GLU A O 1
ATOM 620 N N . GLU A 1 77 ? -33.474 1.929 22.290 1.00 72.06 77 GLU A N 1
ATOM 621 C CA . GLU A 1 77 ? -33.953 3.094 21.537 1.00 72.06 77 GLU A CA 1
ATOM 622 C C . GLU A 1 77 ? -34.496 2.693 20.155 1.00 72.06 77 GLU A C 1
ATOM 624 O O . GLU A 1 77 ? -35.505 3.241 19.706 1.00 72.06 77 GLU A O 1
ATOM 629 N N . SER A 1 78 ? -33.915 1.669 19.518 1.00 63.09 78 SER A N 1
ATOM 630 C CA . SER A 1 78 ? -34.400 1.111 18.247 1.00 63.09 78 SER A CA 1
ATOM 631 C C . SER A 1 78 ? -35.730 0.358 18.380 1.00 63.09 78 SER A C 1
ATOM 633 O O . SER A 1 78 ? -36.456 0.205 17.400 1.00 63.09 78 SER A O 1
ATOM 635 N N . LYS A 1 79 ? -36.096 -0.079 19.595 1.00 65.69 79 LYS A N 1
ATOM 636 C CA . LYS A 1 79 ? -37.344 -0.812 19.868 1.00 65.69 79 LYS A CA 1
ATOM 637 C C . LYS A 1 79 ? -38.527 0.101 20.219 1.00 65.69 79 LYS A C 1
ATOM 639 O O . LYS A 1 79 ? -39.673 -0.332 20.127 1.00 65.69 79 LYS A O 1
ATOM 644 N N . THR A 1 80 ? -38.270 1.352 20.615 1.00 58.59 80 THR A N 1
ATOM 645 C CA . THR A 1 80 ? -39.299 2.331 21.026 1.00 58.59 80 THR A CA 1
ATOM 646 C C . THR A 1 80 ? -39.597 3.410 19.982 1.00 58.59 80 THR A C 1
ATOM 648 O O . THR A 1 80 ? -40.618 4.089 20.089 1.00 58.59 80 THR A O 1
ATOM 651 N N . LYS A 1 81 ? -38.785 3.542 18.928 1.00 51.41 81 LYS A N 1
ATOM 652 C CA . LYS A 1 81 ? -39.056 4.431 17.790 1.00 51.41 81 LYS A CA 1
ATOM 653 C C . LYS A 1 81 ? -39.032 3.636 16.486 1.00 51.41 81 LYS A C 1
ATOM 655 O O . LYS A 1 81 ? -38.005 3.081 16.115 1.00 51.41 81 LYS A O 1
ATOM 660 N N . ASN A 1 82 ? -40.153 3.625 15.761 1.00 52.78 82 ASN A N 1
ATOM 661 C CA . ASN A 1 82 ? -40.120 3.377 14.318 1.00 52.78 82 ASN A CA 1
ATOM 662 C C . ASN A 1 82 ? -39.135 4.384 13.690 1.00 52.78 82 ASN A C 1
ATOM 664 O O . ASN A 1 82 ? -39.299 5.569 13.955 1.00 52.78 82 ASN A O 1
ATOM 668 N N . MET A 1 83 ? -38.147 3.879 12.933 1.00 37.25 83 MET A N 1
ATOM 669 C CA . MET A 1 83 ? -37.183 4.524 12.008 1.00 37.25 83 MET A CA 1
ATOM 670 C C . MET A 1 83 ? -36.867 6.035 12.186 1.00 37.25 83 MET A C 1
ATOM 672 O O . MET A 1 83 ? -37.761 6.878 12.200 1.00 37.25 83 MET A O 1
ATOM 676 N N . PRO A 1 84 ? -35.581 6.426 12.137 1.00 42.75 84 PRO A N 1
ATOM 677 C CA . PRO A 1 84 ? -34.880 6.414 10.855 1.00 42.75 84 PRO A CA 1
ATOM 678 C C . PRO A 1 84 ? -33.525 5.707 10.911 1.00 42.75 84 PRO A C 1
ATOM 680 O O . PRO A 1 84 ? -32.767 5.814 11.873 1.00 42.75 84 PRO A O 1
ATOM 683 N N . GLU A 1 85 ? -33.234 4.995 9.828 1.00 31.00 85 GLU A N 1
ATOM 684 C CA . GLU A 1 85 ? -31.936 4.418 9.523 1.00 31.00 85 GLU A CA 1
ATOM 685 C C . GLU A 1 85 ? -30.901 5.544 9.440 1.00 31.00 85 GLU A C 1
ATOM 687 O O . GLU A 1 85 ? -30.968 6.435 8.592 1.00 31.00 85 GLU A O 1
ATOM 692 N N . GLY A 1 86 ? -29.959 5.517 10.378 1.00 32.28 86 GLY A N 1
ATOM 693 C CA . GLY A 1 86 ? -28.771 6.346 10.358 1.00 32.28 86 GLY A CA 1
ATOM 694 C C . GLY A 1 86 ? -27.713 5.760 9.428 1.00 32.28 86 GLY A C 1
ATOM 695 O O . GLY A 1 86 ? -27.333 4.600 9.553 1.00 32.28 86 GLY A O 1
ATOM 696 N N . ALA A 1 87 ? -27.212 6.635 8.561 1.00 33.44 87 ALA A N 1
ATOM 697 C CA . ALA A 1 87 ? -25.803 6.774 8.214 1.00 33.44 87 ALA A CA 1
ATOM 698 C C . ALA A 1 87 ? -25.061 5.509 7.744 1.00 33.44 87 ALA A C 1
ATOM 700 O O . ALA A 1 87 ? -24.304 4.883 8.485 1.00 33.44 87 ALA A O 1
ATOM 701 N N . ALA A 1 88 ? -25.137 5.264 6.438 1.00 31.80 88 ALA A N 1
ATOM 702 C CA . ALA A 1 88 ? -23.987 4.800 5.677 1.00 31.80 88 ALA A CA 1
ATOM 703 C C . ALA A 1 88 ? -23.901 5.598 4.368 1.00 31.80 88 ALA A C 1
ATOM 705 O O . ALA A 1 88 ? -24.832 5.589 3.572 1.00 31.80 88 ALA A O 1
ATOM 706 N N . ASP A 1 89 ? -22.763 6.272 4.205 1.00 37.44 89 ASP A N 1
ATOM 707 C CA . ASP A 1 89 ? -22.147 6.702 2.949 1.00 37.44 89 ASP A CA 1
ATOM 708 C C . ASP A 1 89 ? -22.954 7.611 2.000 1.00 37.44 89 ASP A C 1
ATOM 710 O O . ASP A 1 89 ? -23.835 7.195 1.253 1.00 37.44 89 ASP A O 1
ATOM 714 N N . THR A 1 90 ? -22.564 8.885 1.942 1.00 28.34 90 THR A N 1
ATOM 715 C CA . THR A 1 90 ? -22.721 9.678 0.716 1.00 28.34 90 THR A CA 1
ATOM 716 C C . THR A 1 90 ? -21.514 10.591 0.552 1.00 28.34 90 THR A C 1
ATOM 718 O O . THR A 1 90 ? -21.471 11.72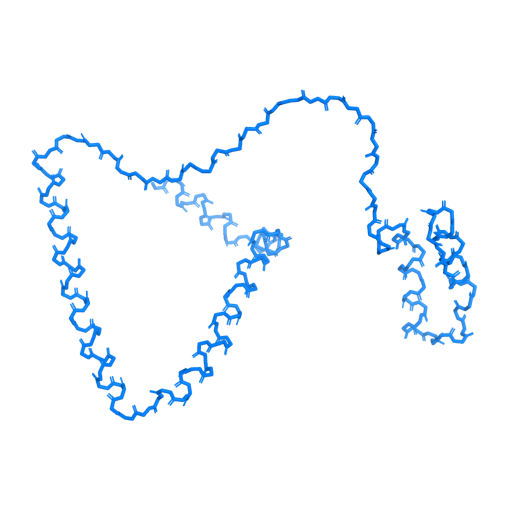5 1.021 1.00 28.34 90 THR A O 1
ATOM 721 N N . VAL A 1 91 ? -20.501 10.069 -0.140 1.00 36.44 91 VAL A N 1
ATOM 722 C CA . VAL A 1 91 ? -19.610 10.890 -0.959 1.00 36.44 91 VAL A CA 1
ATOM 723 C C . VAL A 1 91 ? -20.396 11.232 -2.222 1.00 36.44 91 VAL A C 1
ATOM 725 O O . VAL A 1 91 ? -20.557 10.389 -3.104 1.00 36.44 91 VAL A O 1
ATOM 728 N N . GLN A 1 92 ? -20.920 12.455 -2.306 1.00 34.84 92 GLN A N 1
ATOM 729 C CA . GLN A 1 92 ? -21.451 12.974 -3.563 1.00 34.84 92 GLN A CA 1
ATOM 730 C C . GLN A 1 92 ? -20.293 13.415 -4.458 1.00 34.84 92 GLN A C 1
ATOM 732 O O . GLN A 1 92 ? -19.489 14.284 -4.124 1.00 34.84 92 GLN A O 1
ATOM 737 N N . THR A 1 93 ? -20.221 12.735 -5.596 1.00 32.97 93 THR A N 1
ATOM 738 C CA . THR A 1 93 ? -19.565 13.177 -6.818 1.00 32.97 93 THR A CA 1
ATOM 739 C C . THR A 1 93 ? -20.632 13.879 -7.648 1.00 32.97 93 THR A C 1
ATOM 741 O O . THR A 1 93 ? -21.606 13.243 -8.038 1.00 32.97 93 THR A O 1
ATOM 744 N N . ASP A 1 94 ? -20.445 15.167 -7.925 1.00 31.78 94 ASP A N 1
ATOM 745 C CA . ASP A 1 94 ? -21.156 15.849 -9.002 1.00 31.78 94 ASP A CA 1
ATOM 746 C C . ASP A 1 94 ? -20.265 15.836 -10.243 1.00 31.78 94 ASP A C 1
ATOM 748 O O . ASP A 1 94 ? -19.158 16.383 -10.264 1.00 31.78 94 ASP A O 1
ATOM 752 N N . ALA A 1 95 ? -20.757 15.159 -11.274 1.00 35.25 95 ALA A N 1
ATOM 753 C CA . ALA A 1 95 ? -20.262 15.234 -12.632 1.00 35.25 95 ALA A CA 1
ATOM 754 C C . ALA A 1 95 ? -21.354 15.860 -13.497 1.00 35.25 95 ALA A C 1
ATOM 756 O O . ALA A 1 95 ? -22.417 15.274 -13.636 1.00 35.25 95 ALA A O 1
ATOM 757 N N . GLU A 1 96 ? -21.060 17.017 -14.083 1.00 34.12 96 GLU A N 1
ATOM 758 C CA . GLU A 1 96 ? -21.383 17.446 -15.454 1.00 34.12 96 GLU A CA 1
ATOM 759 C C . GLU A 1 96 ? -20.876 18.896 -15.585 1.00 34.12 96 GLU A C 1
ATOM 761 O O . GLU A 1 96 ? -20.966 19.671 -14.644 1.00 34.12 96 GLU A O 1
ATOM 766 N N . LYS A 1 97 ? -20.338 19.421 -16.682 1.00 31.73 97 LYS A N 1
ATOM 767 C CA . LYS A 1 97 ? -19.830 18.941 -17.968 1.00 31.73 97 LYS A CA 1
ATOM 768 C C . LYS A 1 97 ? -19.376 20.231 -18.655 1.00 31.73 97 LYS A C 1
ATOM 770 O O . LYS A 1 97 ? -20.199 21.110 -18.887 1.00 31.73 97 LYS A O 1
ATOM 775 N N . SER A 1 98 ? -18.107 20.348 -19.022 1.00 29.81 98 SER A N 1
ATOM 776 C CA . SER A 1 98 ? -17.702 21.283 -20.070 1.00 29.81 98 SER A CA 1
ATOM 777 C C . SER A 1 98 ? -16.590 20.656 -20.899 1.00 29.81 98 SER A C 1
ATOM 779 O O . SER A 1 98 ? -15.502 20.322 -20.441 1.00 29.81 98 SER A O 1
ATOM 781 N N . THR A 1 99 ? -16.963 20.411 -22.145 1.00 32.62 99 THR A N 1
ATOM 782 C CA . THR A 1 99 ? -16.110 20.258 -23.314 1.00 32.62 99 THR A CA 1
ATOM 783 C C . THR A 1 99 ? -15.002 21.307 -23.336 1.00 32.62 99 THR A C 1
ATOM 785 O O . THR A 1 99 ? -15.324 22.487 -23.358 1.00 32.62 99 THR A O 1
ATOM 788 N N . GLU A 1 100 ? -13.737 20.884 -23.385 1.00 37.44 100 GLU A N 1
ATOM 789 C CA . GLU A 1 100 ? -12.745 21.360 -24.362 1.00 37.44 100 GLU A CA 1
ATOM 790 C C . GLU A 1 100 ? -11.404 20.625 -24.212 1.00 37.44 100 GLU A C 1
ATOM 792 O O . GLU A 1 100 ? -11.005 20.144 -23.154 1.00 37.44 100 GLU A O 1
ATOM 797 N N . GLU A 1 101 ? -10.736 20.492 -25.344 1.00 49.38 101 GLU A N 1
ATOM 798 C CA . GLU A 1 101 ? -9.529 19.732 -25.617 1.00 49.38 101 GLU A CA 1
ATOM 799 C C . GLU A 1 101 ? -8.336 20.140 -24.731 1.00 49.38 101 GLU A C 1
ATOM 801 O O . GLU A 1 101 ? -7.960 21.310 -24.695 1.00 49.38 101 GLU A O 1
ATOM 806 N N . LYS A 1 102 ? -7.666 19.164 -24.093 1.00 41.72 102 LYS A N 1
ATOM 807 C CA . LYS A 1 102 ? -6.190 19.027 -24.026 1.00 41.72 102 LYS A CA 1
ATOM 808 C C . LYS A 1 102 ? -5.787 17.819 -23.170 1.00 41.72 102 LYS A C 1
ATOM 810 O O . LYS A 1 102 ? -6.103 17.716 -21.992 1.00 41.72 102 LYS A O 1
ATOM 815 N N . LYS A 1 103 ? -5.054 16.912 -23.820 1.00 35.62 103 LYS A N 1
ATOM 816 C CA . LYS A 1 103 ? -4.390 15.693 -23.323 1.00 35.62 103 LYS A CA 1
ATOM 817 C C . LYS A 1 103 ? -3.953 15.778 -21.844 1.00 35.62 103 LYS A C 1
ATOM 819 O O . LYS A 1 103 ? -3.256 16.737 -21.496 1.00 35.62 103 LYS A O 1
ATOM 824 N N . PRO A 1 104 ? -4.217 14.763 -20.993 1.00 49.78 104 PRO A N 1
ATOM 825 C CA . PRO A 1 104 ? -3.531 14.680 -19.713 1.00 49.78 104 PRO A CA 1
ATOM 826 C C . PRO A 1 104 ? -2.039 14.493 -19.999 1.00 49.78 104 PRO A C 1
ATOM 828 O O . PRO A 1 104 ? -1.631 13.503 -20.610 1.00 49.78 104 PRO A O 1
ATOM 831 N N . LYS A 1 105 ? -1.234 15.487 -19.604 1.00 58.78 105 LYS A N 1
ATOM 832 C CA . LYS A 1 105 ? 0.232 15.447 -19.646 1.00 58.78 105 LYS A CA 1
ATOM 833 C C . LYS A 1 105 ? 0.690 14.159 -18.965 1.00 58.78 105 LYS A C 1
ATOM 835 O O . LYS A 1 105 ? 0.683 14.056 -17.738 1.00 58.78 105 LYS A O 1
ATOM 840 N N . CYS A 1 106 ? 1.029 13.165 -19.779 1.00 57.09 106 CYS A N 1
ATOM 841 C CA . CYS A 1 106 ? 1.610 11.916 -19.327 1.00 57.09 106 CYS A CA 1
ATOM 842 C C . CYS A 1 106 ? 2.825 12.247 -18.457 1.00 57.09 106 CYS A C 1
ATOM 844 O O . CYS A 1 106 ? 3.670 13.050 -18.843 1.00 57.09 106 CYS A O 1
ATOM 846 N N . LYS A 1 107 ? 2.921 11.647 -17.269 1.00 61.50 107 LYS A N 1
ATOM 847 C CA . LYS A 1 107 ? 4.181 11.647 -16.515 1.00 61.50 107 LYS A CA 1
ATOM 848 C C . LYS A 1 107 ? 5.232 10.934 -17.381 1.00 61.50 107 LYS A C 1
ATOM 850 O O . LYS A 1 107 ? 4.869 10.014 -18.109 1.00 61.50 107 LYS A O 1
ATOM 855 N N . ALA A 1 108 ? 6.507 11.324 -17.307 1.00 63.16 108 ALA A N 1
ATOM 856 C CA . ALA A 1 108 ? 7.583 10.826 -18.185 1.00 63.16 108 ALA A CA 1
ATOM 857 C C . ALA A 1 108 ? 7.658 9.285 -18.298 1.00 63.16 108 ALA A C 1
ATOM 859 O O . ALA A 1 108 ? 8.027 8.742 -19.334 1.00 63.16 108 ALA A O 1
ATOM 860 N N . CYS A 1 109 ? 7.226 8.568 -17.257 1.00 63.72 109 CYS A N 1
ATOM 861 C CA . CYS A 1 109 ? 7.113 7.111 -17.236 1.00 63.72 109 CYS A CA 1
ATOM 862 C C . CYS A 1 109 ? 6.074 6.508 -18.207 1.00 63.72 109 CYS A C 1
ATOM 864 O O . CYS A 1 109 ? 6.131 5.307 -18.451 1.00 63.72 109 CYS A O 1
ATOM 866 N N . CYS A 1 110 ? 5.145 7.300 -18.749 1.00 69.06 110 CYS A N 1
ATOM 867 C CA . CYS A 1 110 ? 4.012 6.849 -19.566 1.00 69.06 110 CYS A CA 1
ATOM 868 C C . CYS A 1 110 ? 4.125 7.255 -21.048 1.00 69.06 110 CYS A C 1
ATOM 870 O O . CYS A 1 110 ? 3.214 6.989 -21.826 1.00 69.06 110 CYS A O 1
ATOM 872 N N . ALA A 1 111 ? 5.219 7.911 -21.441 1.00 72.75 111 ALA A N 1
ATOM 873 C CA . ALA A 1 111 ? 5.406 8.380 -22.812 1.00 72.75 111 ALA A CA 1
ATOM 874 C C . ALA A 1 111 ? 5.670 7.223 -23.791 1.00 72.75 111 ALA A C 1
ATOM 876 O O . ALA A 1 111 ? 5.123 7.219 -24.888 1.00 72.75 111 ALA A O 1
ATOM 877 N N . CYS A 1 112 ? 6.488 6.241 -23.385 1.00 78.38 112 CYS A N 1
ATOM 878 C CA . CYS A 1 112 ? 6.968 5.170 -24.265 1.00 78.38 112 CYS A CA 1
ATOM 879 C C . CYS A 1 112 ? 7.145 3.845 -23.489 1.00 78.38 112 CYS A C 1
ATOM 881 O O . CYS A 1 112 ? 8.271 3.496 -23.124 1.00 78.38 112 CYS A O 1
ATOM 883 N N . PRO A 1 113 ? 6.057 3.113 -23.178 1.00 83.00 113 PRO A N 1
ATOM 884 C CA . PRO A 1 113 ? 6.140 1.871 -22.403 1.00 83.00 113 PRO A CA 1
ATOM 885 C C . PRO A 1 113 ? 6.909 0.763 -23.139 1.00 83.00 113 PRO A C 1
ATOM 887 O O . PRO A 1 113 ? 7.644 0.013 -22.503 1.00 83.00 113 PRO A O 1
ATOM 890 N N . GLU A 1 114 ? 6.804 0.702 -24.467 1.00 83.31 114 GLU A N 1
ATOM 891 C CA . GLU A 1 114 ? 7.429 -0.345 -25.286 1.00 83.31 114 GLU A CA 1
ATOM 892 C C . GLU A 1 114 ? 8.957 -0.196 -25.361 1.00 83.31 114 GLU A C 1
ATOM 894 O O . GLU A 1 114 ? 9.693 -1.133 -25.054 1.00 83.31 114 GLU A O 1
ATOM 899 N N . THR A 1 115 ? 9.464 1.008 -25.654 1.00 87.00 115 THR A N 1
ATOM 900 C CA . THR A 1 115 ? 10.919 1.251 -25.715 1.00 87.00 115 THR A CA 1
ATOM 901 C C . THR A 1 115 ? 11.575 1.193 -24.338 1.00 87.00 115 THR A C 1
ATOM 903 O O . THR A 1 115 ? 12.726 0.780 -24.220 1.00 87.00 115 THR A O 1
ATOM 906 N N . LYS A 1 116 ? 10.837 1.550 -23.277 1.00 87.50 116 LYS A N 1
ATOM 907 C CA . LYS A 1 116 ? 11.319 1.437 -21.899 1.00 87.50 116 LYS A CA 1
ATOM 908 C C . LYS A 1 116 ? 11.503 -0.023 -21.485 1.00 87.50 116 LYS A C 1
ATOM 910 O O . LYS A 1 116 ? 12.541 -0.359 -20.932 1.00 87.50 116 LYS A O 1
ATOM 915 N N . ARG A 1 117 ? 10.521 -0.886 -21.764 1.00 87.25 117 ARG A N 1
ATOM 916 C CA . ARG A 1 117 ? 10.590 -2.317 -21.426 1.00 87.25 117 ARG A CA 1
ATOM 917 C C . ARG A 1 117 ? 11.740 -3.016 -22.143 1.00 87.25 117 ARG A C 1
ATOM 919 O O . ARG A 1 117 ? 12.479 -3.744 -21.495 1.00 87.25 117 ARG A O 1
ATOM 926 N N . ALA A 1 118 ? 11.919 -2.752 -23.439 1.00 88.25 118 ALA A N 1
ATOM 927 C CA . ALA A 1 118 ? 13.020 -3.323 -24.215 1.00 88.25 118 ALA A CA 1
ATOM 928 C C . ALA A 1 118 ? 14.391 -2.888 -23.671 1.00 88.25 118 ALA A C 1
ATOM 930 O O . ALA A 1 118 ? 15.285 -3.713 -23.497 1.00 88.25 118 ALA A O 1
ATOM 931 N N . ARG A 1 119 ? 14.538 -1.601 -23.332 1.00 91.19 119 ARG A N 1
ATOM 932 C CA . ARG A 1 119 ? 15.755 -1.078 -22.705 1.00 91.19 119 ARG A CA 1
ATOM 933 C C . ARG A 1 119 ? 16.002 -1.703 -21.333 1.00 91.19 119 ARG A C 1
ATOM 935 O O . ARG A 1 119 ? 17.110 -2.150 -21.073 1.00 91.19 119 ARG A O 1
ATOM 942 N N . ASP A 1 120 ? 14.995 -1.719 -20.463 1.00 90.94 120 ASP A N 1
ATOM 943 C CA . ASP A 1 120 ? 15.129 -2.222 -19.093 1.00 90.94 120 ASP A CA 1
ATOM 944 C C . ASP A 1 120 ? 15.460 -3.724 -19.089 1.00 90.94 120 ASP A C 1
ATOM 946 O O . ASP A 1 120 ? 16.312 -4.149 -18.316 1.00 90.94 120 ASP A O 1
ATOM 950 N N . ALA A 1 121 ? 14.873 -4.509 -20.002 1.00 90.44 121 ALA A N 1
ATOM 951 C CA . ALA A 1 121 ? 15.235 -5.912 -20.207 1.00 90.44 121 ALA A CA 1
ATOM 952 C C . ALA A 1 121 ? 16.698 -6.066 -20.661 1.00 90.44 121 ALA A C 1
ATOM 954 O O . ALA A 1 121 ? 17.446 -6.841 -20.073 1.00 90.44 121 ALA A O 1
ATOM 955 N N . CYS A 1 122 ? 17.138 -5.263 -21.635 1.00 89.69 122 CYS A N 1
ATOM 956 C CA . CYS A 1 122 ? 18.520 -5.295 -22.110 1.00 89.69 122 CYS A CA 1
ATOM 957 C C . CYS A 1 122 ? 19.526 -4.899 -21.014 1.00 89.69 122 CYS A C 1
ATOM 959 O O . CYS A 1 122 ? 20.560 -5.546 -20.878 1.00 89.69 122 CYS A O 1
ATOM 961 N N . ILE A 1 123 ? 19.224 -3.882 -20.197 1.00 92.12 123 ILE A N 1
ATOM 962 C CA . ILE A 1 123 ? 20.102 -3.450 -19.095 1.00 92.12 123 ILE A CA 1
ATOM 963 C C . ILE A 1 123 ? 20.269 -4.568 -18.057 1.00 92.12 123 ILE A C 1
ATOM 965 O O . ILE A 1 123 ? 21.364 -4.745 -17.529 1.00 92.12 123 ILE A O 1
ATOM 969 N N . ILE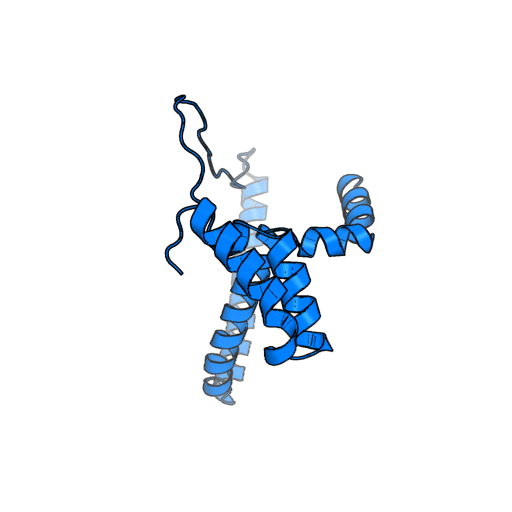 A 1 124 ? 19.208 -5.334 -17.786 1.00 91.06 124 ILE A N 1
ATOM 970 C CA . ILE A 1 124 ? 19.247 -6.463 -16.847 1.00 91.06 124 ILE A CA 1
ATOM 971 C C . ILE A 1 124 ? 20.098 -7.619 -17.393 1.00 91.06 124 ILE A C 1
ATOM 973 O O . ILE A 1 124 ? 20.812 -8.257 -16.623 1.00 91.06 124 ILE A O 1
ATOM 977 N N . GLU A 1 125 ? 20.033 -7.889 -18.698 1.00 88.88 125 GLU A N 1
ATOM 978 C CA . GLU A 1 125 ? 20.696 -9.047 -19.315 1.00 88.88 125 GLU A CA 1
ATOM 979 C C . GLU A 1 125 ? 22.144 -8.772 -19.748 1.00 88.88 125 GLU A C 1
ATOM 981 O O . GLU A 1 125 ? 23.016 -9.614 -19.548 1.00 88.88 125 GLU A O 1
ATOM 986 N N . ASN A 1 126 ? 22.413 -7.595 -20.323 1.00 85.00 126 ASN A N 1
ATOM 987 C CA . ASN A 1 126 ? 23.659 -7.294 -21.040 1.00 85.00 126 ASN A CA 1
ATOM 988 C C . ASN A 1 126 ? 24.437 -6.091 -20.472 1.00 85.00 126 ASN A C 1
ATOM 990 O O . ASN A 1 126 ? 25.553 -5.828 -20.930 1.00 85.00 126 ASN A O 1
ATOM 994 N N . GLY A 1 127 ? 23.874 -5.372 -19.491 1.00 85.19 127 GLY A N 1
ATOM 995 C CA . GLY A 1 127 ? 24.454 -4.158 -18.903 1.00 85.19 127 GLY A CA 1
ATOM 996 C C . GLY A 1 127 ? 24.282 -2.896 -19.764 1.00 85.19 127 GLY A C 1
ATOM 997 O O . GLY A 1 127 ? 23.970 -2.962 -20.950 1.00 85.19 127 GLY A O 1
ATOM 998 N N . GLU A 1 128 ? 24.476 -1.715 -19.163 1.00 77.12 128 GLU A N 1
ATOM 999 C CA . GLU A 1 128 ? 24.193 -0.413 -19.804 1.00 77.12 128 GLU A CA 1
ATOM 1000 C C . GLU A 1 128 ? 25.024 -0.148 -21.075 1.00 77.12 128 GLU A C 1
ATOM 1002 O O . GLU A 1 128 ? 24.522 0.451 -22.027 1.00 77.12 128 GLU A O 1
ATOM 1007 N N . GLU A 1 129 ? 26.259 -0.648 -21.113 1.00 81.62 129 GLU A N 1
ATOM 1008 C CA . GLU A 1 129 ? 27.236 -0.438 -22.193 1.00 81.62 129 GLU A CA 1
ATOM 1009 C C . GLU A 1 129 ? 26.786 -1.048 -23.536 1.00 81.62 129 GLU A C 1
ATOM 1011 O O . GLU A 1 129 ? 27.070 -0.501 -24.599 1.00 81.62 129 GLU A O 1
ATOM 1016 N N . ASN A 1 130 ? 26.034 -2.155 -23.500 1.00 84.06 130 ASN A N 1
ATOM 1017 C CA . ASN A 1 130 ? 25.601 -2.891 -24.696 1.00 84.06 130 ASN A CA 1
ATOM 1018 C C . ASN A 1 130 ? 24.211 -2.476 -25.203 1.00 84.06 130 ASN A C 1
ATOM 1020 O O . ASN A 1 130 ? 23.768 -2.935 -26.252 1.00 84.06 130 ASN A O 1
ATOM 1024 N N . CYS A 1 131 ? 23.504 -1.618 -24.463 1.00 87.38 131 CYS A N 1
ATOM 1025 C CA . CYS A 1 131 ? 22.107 -1.266 -24.733 1.00 87.38 131 CYS A CA 1
ATOM 1026 C C . CYS A 1 131 ? 21.937 0.185 -25.206 1.00 87.38 131 CYS A C 1
ATOM 1028 O O . CYS A 1 131 ? 20.826 0.725 -25.170 1.00 87.38 131 CYS A O 1
ATOM 1030 N N . THR A 1 132 ? 23.021 0.827 -25.651 1.00 85.94 132 THR A N 1
ATOM 1031 C CA . THR A 1 132 ? 23.055 2.223 -26.121 1.00 85.94 132 THR A CA 1
ATOM 1032 C C . THR A 1 132 ? 22.034 2.491 -27.226 1.00 85.94 132 THR A C 1
ATOM 1034 O O . THR A 1 132 ? 21.317 3.489 -27.157 1.00 85.94 132 THR A O 1
ATOM 1037 N N . GLU A 1 133 ? 21.852 1.557 -28.161 1.00 87.88 133 GLU A N 1
ATOM 1038 C CA . GLU A 1 133 ? 20.862 1.655 -29.242 1.00 87.88 133 GLU A CA 1
ATOM 1039 C C . GLU A 1 133 ? 19.418 1.761 -28.712 1.00 87.88 133 GLU A C 1
ATOM 1041 O O . GLU A 1 133 ? 18.627 2.606 -29.146 1.00 87.88 133 GLU A O 1
ATOM 1046 N N . LEU A 1 134 ? 19.072 0.953 -27.703 1.00 88.50 134 LEU A N 1
ATOM 1047 C CA . LEU A 1 134 ? 17.749 0.966 -27.066 1.00 88.50 134 LEU A CA 1
ATOM 1048 C C . LEU A 1 134 ? 17.559 2.198 -26.168 1.00 88.50 134 LEU A C 1
ATOM 1050 O O . LEU A 1 134 ? 16.449 2.730 -26.057 1.00 88.50 134 LEU A O 1
ATOM 1054 N N . ILE A 1 135 ? 18.639 2.692 -25.556 1.00 89.19 135 ILE A N 1
ATOM 1055 C CA . ILE A 1 135 ? 18.648 3.937 -24.778 1.00 89.19 135 ILE A CA 1
ATOM 1056 C C . ILE A 1 135 ? 18.396 5.143 -25.695 1.00 89.19 135 ILE A C 1
ATOM 1058 O O . ILE A 1 135 ? 17.587 6.011 -25.356 1.00 89.19 135 ILE A O 1
ATOM 1062 N N . GLU A 1 136 ? 19.038 5.205 -26.861 1.00 88.06 136 GLU A N 1
ATOM 1063 C CA . GLU A 1 136 ? 18.855 6.279 -27.842 1.00 88.06 136 GLU A CA 1
ATOM 1064 C C . GLU A 1 136 ? 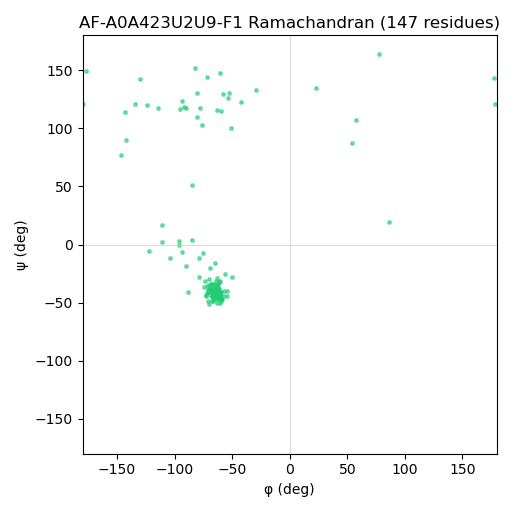17.452 6.275 -28.457 1.00 88.06 136 GLU A C 1
ATOM 1066 O O . GLU A 1 136 ? 16.825 7.335 -28.559 1.00 88.06 136 GLU A O 1
ATOM 1071 N N . ALA A 1 137 ? 16.908 5.095 -28.773 1.00 89.00 137 ALA A N 1
ATOM 1072 C CA . ALA A 1 137 ? 15.529 4.945 -29.233 1.00 89.00 137 ALA A CA 1
ATOM 1073 C C . ALA A 1 137 ? 14.513 5.437 -28.184 1.00 89.00 137 ALA A C 1
ATOM 1075 O O . ALA A 1 137 ? 13.555 6.147 -28.513 1.00 89.00 137 ALA A O 1
ATOM 1076 N N . HIS A 1 138 ? 14.742 5.127 -26.903 1.00 88.50 138 HIS A N 1
ATOM 1077 C CA . HIS A 1 138 ? 13.909 5.630 -25.812 1.00 88.50 138 HIS A CA 1
ATOM 1078 C C . HIS A 1 138 ? 14.023 7.157 -25.654 1.00 88.50 138 HIS A C 1
ATOM 1080 O O . HIS A 1 138 ? 13.000 7.837 -25.560 1.00 88.50 138 HIS A O 1
ATOM 1086 N N . LYS A 1 139 ? 15.241 7.721 -25.710 1.00 87.62 139 LYS A N 1
ATOM 1087 C CA . LYS A 1 139 ? 15.477 9.178 -25.660 1.00 87.62 139 LYS A CA 1
ATOM 1088 C C . LYS A 1 139 ? 14.796 9.913 -26.816 1.00 87.62 139 LYS A C 1
ATOM 1090 O O . LYS A 1 139 ? 14.187 10.956 -26.595 1.00 87.62 139 LYS A O 1
ATOM 1095 N N . LYS A 1 140 ? 14.844 9.366 -28.035 1.00 87.75 140 LYS A N 1
ATOM 1096 C CA . LYS A 1 140 ? 14.155 9.932 -29.206 1.00 87.75 140 LYS A CA 1
ATOM 1097 C C . LYS A 1 140 ? 12.642 10.016 -28.983 1.00 87.75 140 LYS A C 1
ATOM 1099 O O . LYS A 1 140 ? 12.059 11.079 -29.173 1.00 87.75 140 LYS A O 1
ATOM 1104 N N . CYS A 1 141 ? 12.041 8.940 -28.478 1.00 85.94 141 CYS A N 1
ATOM 1105 C CA . CYS A 1 141 ? 10.616 8.896 -28.157 1.00 85.94 141 CYS A CA 1
ATOM 1106 C C . CYS A 1 141 ? 10.224 9.916 -27.062 1.00 85.94 141 CYS A C 1
ATOM 1108 O O . CYS A 1 141 ? 9.179 10.560 -27.140 1.00 85.94 141 CYS A O 1
ATOM 1110 N N . MET A 1 142 ? 11.091 10.148 -26.067 1.00 84.88 142 MET A N 1
ATOM 1111 C CA . MET A 1 142 ? 10.853 11.178 -25.047 1.00 84.88 142 MET A CA 1
ATOM 1112 C C . MET A 1 142 ? 10.964 12.614 -25.596 1.00 84.88 142 MET A C 1
ATOM 1114 O O . MET A 1 142 ? 10.178 13.471 -25.186 1.00 84.88 142 MET A O 1
ATOM 1118 N N . ARG A 1 143 ? 11.862 12.874 -26.559 1.00 85.31 143 ARG A N 1
ATOM 1119 C CA . ARG A 1 143 ? 11.968 14.183 -27.237 1.00 85.31 143 ARG A CA 1
ATOM 1120 C C . ARG A 1 143 ? 10.743 14.498 -28.093 1.00 85.31 143 ARG A C 1
ATOM 1122 O O . ARG A 1 143 ? 10.254 15.622 -28.051 1.00 85.31 143 ARG A O 1
ATOM 1129 N N . GLU A 1 144 ? 10.212 13.512 -28.816 1.00 81.19 144 GLU A N 1
ATOM 1130 C CA . GLU A 1 144 ? 8.986 13.658 -29.623 1.00 81.19 144 GLU A CA 1
ATOM 1131 C C . GLU A 1 144 ? 7.763 14.007 -28.760 1.00 81.19 144 GLU A C 1
ATOM 1133 O O . GLU A 1 144 ? 6.887 14.765 -29.176 1.00 81.19 144 GLU A O 1
ATOM 1138 N N . MET A 1 145 ? 7.739 13.517 -27.519 1.00 76.56 145 MET A N 1
ATOM 1139 C CA . MET A 1 145 ? 6.695 13.809 -26.533 1.00 76.56 145 MET A CA 1
ATOM 1140 C C . MET A 1 145 ? 6.935 15.108 -25.741 1.00 76.56 145 MET A C 1
ATOM 1142 O O . MET A 1 145 ? 6.140 15.443 -24.860 1.00 76.56 145 MET A O 1
ATOM 1146 N N . GLY A 1 146 ? 7.994 15.860 -26.063 1.00 78.12 146 GLY A N 1
ATOM 1147 C CA . GLY A 1 146 ? 8.274 17.184 -25.503 1.00 78.12 146 GLY A CA 1
ATOM 1148 C C . GLY A 1 146 ? 9.040 17.188 -24.177 1.00 78.12 146 GLY A C 1
ATOM 1149 O O . GLY A 1 146 ? 9.001 18.191 -23.464 1.00 78.12 146 GLY A O 1
ATOM 1150 N N . PHE A 1 147 ? 9.727 16.096 -23.824 1.00 75.38 147 PHE A N 1
ATOM 1151 C CA . PHE A 1 147 ? 10.637 16.058 -22.675 1.00 75.38 147 PHE A CA 1
ATOM 1152 C C . PHE A 1 147 ? 12.077 16.362 -23.130 1.00 75.38 147 PHE A C 1
ATOM 1154 O O . PHE A 1 147 ? 12.613 15.669 -23.992 1.00 75.38 147 PHE A O 1
ATOM 1161 N N . ASN A 1 148 ? 12.718 17.381 -22.543 1.00 68.56 148 ASN A N 1
ATOM 1162 C CA . ASN A 1 148 ? 14.140 17.679 -22.772 1.00 68.56 148 ASN A CA 1
ATOM 1163 C C . ASN A 1 148 ? 15.017 16.755 -21.906 1.00 68.56 148 ASN A C 1
ATOM 1165 O O . ASN A 1 148 ? 15.021 16.910 -20.684 1.00 68.56 148 ASN A O 1
ATOM 1169 N N . ILE A 1 149 ? 15.721 15.807 -22.546 1.00 69.19 149 ILE A N 1
ATOM 1170 C CA . ILE A 1 149 ? 16.585 14.756 -21.958 1.00 69.19 149 ILE A CA 1
ATOM 1171 C C . ILE A 1 149 ? 17.882 14.611 -22.749 1.00 69.19 149 ILE A C 1
ATOM 1173 O O . ILE A 1 149 ? 17.814 14.596 -24.006 1.00 69.19 149 ILE A O 1
#

Solvent-accessible surface area (backbone atoms only — not comparable to full-atom values): 9063 Å² total; per-residue (Å²): 111,68,67,59,53,52,49,52,57,52,70,68,32,69,71,53,46,55,57,46,56,72,32,68,70,48,46,51,49,53,51,51,50,50,52,48,49,56,55,46,48,56,56,40,70,75,50,67,44,80,64,44,56,52,52,48,52,50,49,53,51,53,49,51,48,53,50,54,50,50,52,49,49,51,55,55,52,58,73,76,43,87,78,80,90,76,88,79,86,81,85,83,80,89,84,86,85,78,92,76,93,78,80,82,81,64,58,83,84,64,74,50,62,69,45,46,50,56,30,55,52,36,36,74,75,64,34,69,87,74,29,50,70,40,48,50,54,34,53,51,55,40,44,78,74,72,46,93,127

Secondary structure (DSSP, 8-state):
-HHHHHHHHHHT-HHHHHHHHTSHHHHHHHHHHHHHHHHHHHHHHHH-SHHHHHHHHHHHHHHHHHHHHHHHHHHHHHHHS----------PPP-------------GGGS-HHHHHHHHHHHHHH-GGG-HHHHHHHHHHHHHTT---

pLDDT: mean 76.69, std 19.83, range [28.34, 96.31]

Mean predicted aligned error: 19.68 Å

InterPro domains:
  IPR007745 Cytochrome c oxidase copper chaperone [PF05051] (105-149)
  IPR007745 Cytochrome c oxidase copper chaperone [PTHR16719] (77-149)
  IPR009069 Cysteine alpha-hairpin motif superfamily [SSF47072] (95-149)

Foldseek 3Di:
DVVVVVVCVQCPPPVSVVVVCVDPVNVVVVVVVVVCCVVVVVVCVVQPDPVSVVVVVVVVVVVVVVVVVVVVVVVVVPVPDDDDDDDDDDPDDDDDDDDDDDDDLDDLCPQCVPLVVVLVVCCVPPNPVVSVVSVVVSVVSSVVSPDDD